Protein AF-A0A9D6JB91-F1 (afdb_monomer)

Nearest PDB structures (foldseek):
  3m5h-assembly1_B  TM=3.637E-01  e=1.291E+00  Influenza A virus (A/environment/New York/30732-1/2005(H7N2))
  4bsf-assembly1_B  TM=3.660E-01  e=2.788E+00  Influenza A virus
  6nsa-assembly1_B  TM=3.229E-01  e=3.207E+00  Influenza A virus (A/Victoria/361/2011(H3N2))

pLDDT: mean 83.04, std 14.88, range [44.59, 95.44]

Solvent-accessible surface area (backbone atoms only — not comparable to full-atom values): 3376 Å² total; per-residue (Å²): 140,77,83,76,71,72,81,77,58,63,73,43,77,46,81,49,101,91,46,78,46,81,33,43,51,66,61,53,35,43,75,74,73,47,82,85,82,92,63,84,90,44,73,81,78,64,67,128

Secondary structure (DSSP, 8-state):
--------PPEEEEEETTEEEEEEHHHHHHHTT-----S---HHHH--

Foldseek 3Di:
DDPPPPPQADKDWDQDPVGIDIDHPQVVVVVVVDDDDPDDDDCVNPPD

Sequence (48 aa):
MGERGQVLGPMVVEQSPRGERAYDIYSRLLKDRIVFIGTPIDDVVSNL

Mean predicted aligned error: 8.26 Å

Structure (mmCIF, N/CA/C/O backbone):
data_AF-A0A9D6JB91-F1
#
_entry.id   AF-A0A9D6JB91-F1
#
loop_
_atom_site.group_PDB
_atom_site.id
_atom_site.type_symbol
_atom_site.label_atom_id
_atom_site.label_alt_id
_atom_site.label_comp_id
_atom_site.label_asym_id
_atom_site.label_entity_id
_atom_site.label_seq_id
_atom_site.pdbx_PDB_ins_code
_atom_site.Cartn_x
_atom_site.Cartn_y
_atom_site.Cartn_z
_atom_site.occupancy
_atom_site.B_iso_or_equiv
_atom_site.auth_seq_id
_atom_site.auth_comp_id
_atom_site.auth_asym_id
_atom_site.auth_atom_id
_atom_site.pdbx_PDB_model_num
ATOM 1 N N . MET A 1 1 ? 30.216 -1.513 7.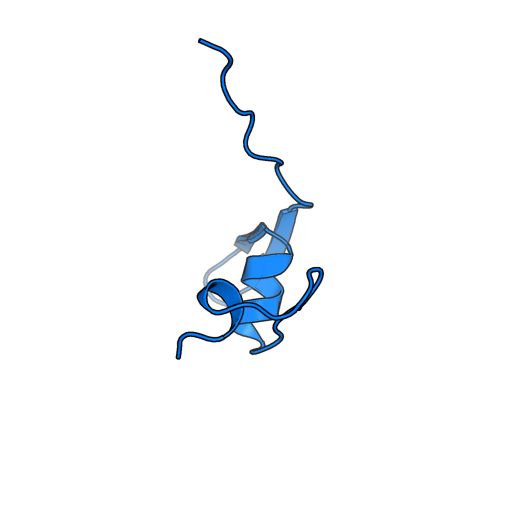234 1.00 49.62 1 MET A N 1
ATOM 2 C CA . MET A 1 1 ? 28.956 -1.822 7.944 1.00 49.62 1 MET A CA 1
ATOM 3 C C . MET A 1 1 ? 28.133 -0.548 7.981 1.00 49.62 1 MET A C 1
ATOM 5 O O . MET A 1 1 ? 28.297 0.241 8.894 1.00 49.62 1 MET A O 1
ATOM 9 N N . GLY A 1 2 ? 27.372 -0.275 6.921 1.00 44.59 2 GLY A N 1
ATOM 10 C CA . GLY A 1 2 ? 26.433 0.845 6.894 1.00 44.59 2 GLY A CA 1
ATOM 11 C C . GLY A 1 2 ? 25.053 0.274 7.152 1.00 44.59 2 GLY A C 1
ATOM 12 O O . GLY A 1 2 ? 24.588 -0.551 6.364 1.00 44.59 2 GLY A O 1
ATOM 13 N N . GLU A 1 3 ? 24.454 0.637 8.279 1.00 53.62 3 GLU A N 1
ATOM 14 C CA . GLU A 1 3 ? 23.058 0.347 8.575 1.00 53.62 3 GLU A CA 1
ATOM 15 C C . GLU A 1 3 ? 22.223 0.878 7.409 1.00 53.62 3 GLU A C 1
ATOM 17 O O . GLU A 1 3 ? 22.155 2.084 7.166 1.00 53.62 3 GLU A O 1
ATOM 22 N N . ARG A 1 4 ? 21.638 -0.033 6.623 1.00 51.44 4 ARG A N 1
ATOM 23 C CA . ARG A 1 4 ? 20.589 0.325 5.673 1.00 51.44 4 ARG A CA 1
ATOM 24 C C . ARG A 1 4 ? 19.427 0.785 6.531 1.00 51.44 4 ARG A C 1
ATOM 26 O O . ARG A 1 4 ? 18.649 -0.050 6.984 1.00 51.44 4 ARG A O 1
ATOM 33 N N . GLY A 1 5 ? 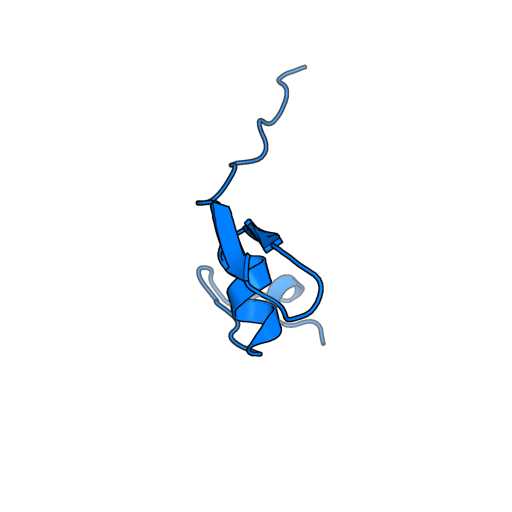19.361 2.087 6.801 1.00 49.00 5 GLY A N 1
ATOM 34 C CA . GLY A 1 5 ? 18.161 2.701 7.334 1.00 49.00 5 GLY A CA 1
ATOM 35 C C . GLY A 1 5 ? 17.023 2.210 6.459 1.00 49.00 5 GLY A C 1
ATOM 36 O O . GLY A 1 5 ? 17.003 2.496 5.260 1.00 49.00 5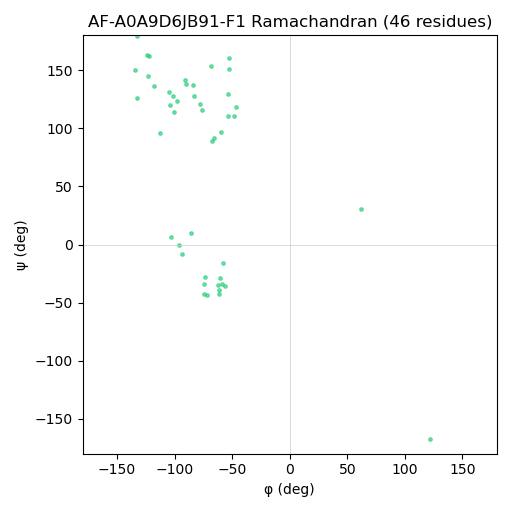 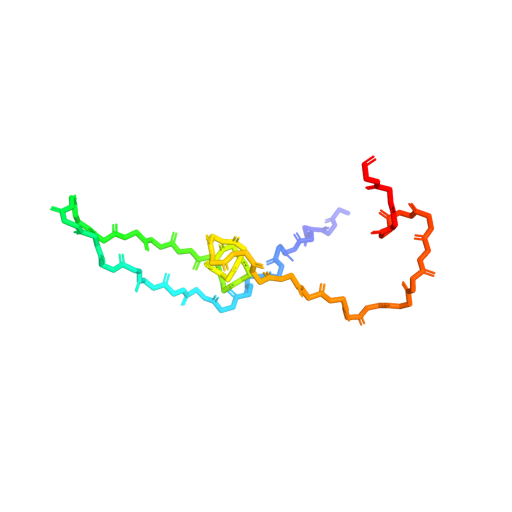GLY A O 1
ATOM 37 N N . GLN A 1 6 ? 16.154 1.370 7.026 1.00 57.59 6 GLN A N 1
ATOM 38 C CA . GLN A 1 6 ? 14.871 1.076 6.414 1.00 57.59 6 GLN A CA 1
ATOM 39 C C . GLN A 1 6 ? 14.314 2.431 6.015 1.00 57.59 6 GLN A C 1
ATOM 41 O O . GLN A 1 6 ? 14.178 3.310 6.867 1.00 57.59 6 GLN A O 1
ATOM 46 N N . VAL A 1 7 ? 14.094 2.633 4.718 1.00 53.25 7 VAL A N 1
ATOM 47 C CA . VAL A 1 7 ? 13.369 3.802 4.246 1.00 53.25 7 VAL A CA 1
ATOM 48 C C . VAL A 1 7 ? 12.001 3.682 4.905 1.00 53.25 7 VAL A C 1
ATOM 50 O O . VAL A 1 7 ? 11.166 2.893 4.470 1.00 53.25 7 VAL A O 1
ATOM 53 N N . LEU A 1 8 ? 11.823 4.373 6.031 1.00 64.00 8 LEU A N 1
ATOM 54 C CA . LEU A 1 8 ? 10.558 4.493 6.731 1.00 64.00 8 LEU A CA 1
ATOM 55 C C . LEU A 1 8 ? 9.678 5.310 5.793 1.00 64.00 8 LEU A C 1
ATOM 57 O O . LEU A 1 8 ? 9.708 6.539 5.796 1.00 64.00 8 LEU A O 1
ATOM 61 N N . GLY A 1 9 ? 8.968 4.609 4.908 1.00 72.56 9 GLY A N 1
ATOM 62 C CA . GLY A 1 9 ? 7.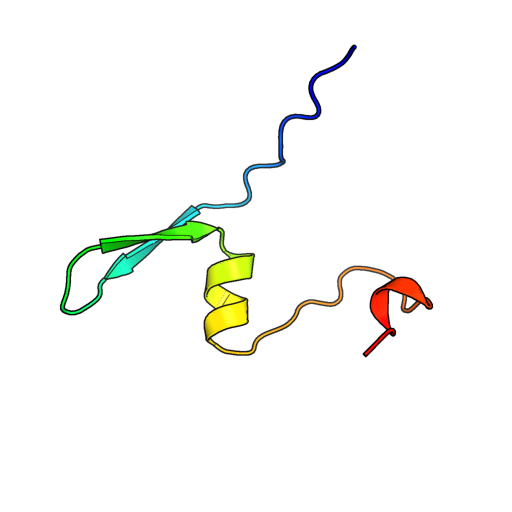891 5.198 4.131 1.00 72.56 9 GLY A CA 1
ATOM 63 C C . GLY A 1 9 ? 6.893 5.890 5.068 1.00 72.56 9 GLY A C 1
ATOM 64 O O .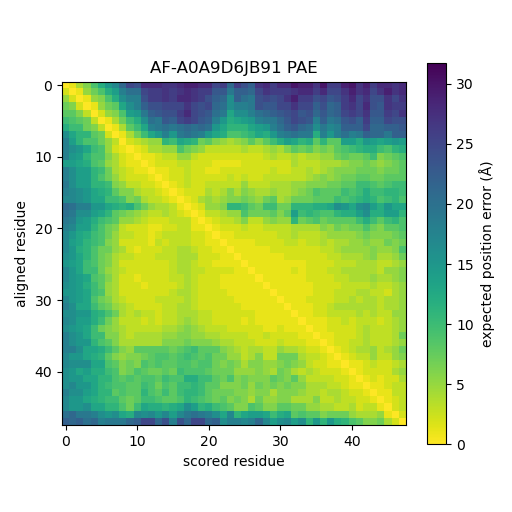 GLY A 1 9 ? 6.879 5.613 6.272 1.00 72.56 9 GLY A O 1
ATOM 65 N N . PRO A 1 10 ? 6.063 6.807 4.549 1.00 85.50 10 PRO A N 1
ATOM 66 C CA . PRO A 1 10 ? 5.121 7.540 5.381 1.00 85.50 10 PRO A CA 1
ATOM 67 C C . PRO A 1 10 ? 4.253 6.570 6.190 1.00 85.50 10 PRO A C 1
ATOM 69 O O . PRO A 1 10 ? 3.698 5.606 5.656 1.00 85.50 10 PRO A O 1
ATOM 72 N N . MET A 1 11 ? 4.181 6.829 7.494 1.00 91.12 11 MET A N 1
ATOM 73 C CA . MET A 1 11 ? 3.381 6.059 8.434 1.00 91.12 11 MET A CA 1
ATOM 74 C C . MET A 1 11 ? 1.981 6.662 8.527 1.00 91.12 11 MET A C 1
ATOM 76 O O . MET A 1 11 ? 1.816 7.879 8.584 1.00 91.12 11 MET A O 1
ATOM 80 N N . VAL A 1 12 ? 0.975 5.798 8.562 1.00 91.44 12 VAL A N 1
ATOM 81 C CA . VAL A 1 12 ? -0.434 6.157 8.708 1.00 91.44 12 VAL A CA 1
ATOM 82 C C . VAL A 1 12 ? -1.023 5.453 9.922 1.00 91.44 12 VAL A C 1
ATOM 84 O O . VAL A 1 12 ? -0.667 4.315 10.229 1.00 91.44 12 VAL A O 1
ATOM 87 N N . VAL A 1 13 ? -1.936 6.131 10.612 1.00 93.44 13 VAL A N 1
ATOM 88 C CA . VAL A 1 13 ? -2.675 5.574 11.749 1.00 93.44 13 VAL A CA 1
ATOM 89 C C . VAL A 1 13 ? -4.089 5.243 11.283 1.00 93.44 13 VAL A C 1
ATOM 91 O O . VAL A 1 13 ? -4.813 6.114 10.808 1.00 93.44 13 VAL A O 1
ATOM 94 N N . GLU A 1 14 ? -4.477 3.974 11.389 1.00 92.12 14 GLU A N 1
ATOM 95 C CA . GLU A 1 14 ? -5.826 3.499 11.089 1.00 92.12 14 GLU A CA 1
ATOM 96 C C . GLU A 1 14 ? -6.599 3.286 12.394 1.00 92.12 14 GLU A C 1
ATOM 98 O O . GLU A 1 14 ? -6.143 2.574 13.293 1.00 92.12 14 GLU A O 1
ATOM 103 N N . GLN A 1 15 ? -7.790 3.873 12.490 1.00 92.12 15 GLN A N 1
ATOM 104 C CA . GLN A 1 15 ? -8.700 3.628 13.604 1.00 92.12 15 GLN A CA 1
ATOM 105 C C . GLN A 1 15 ? -9.509 2.354 13.353 1.00 92.12 15 GLN A C 1
ATOM 107 O O . GLN A 1 15 ? -10.146 2.195 12.314 1.00 92.12 15 GLN A O 1
ATOM 112 N N . SER A 1 16 ? -9.508 1.445 14.324 1.00 86.62 16 SER A N 1
ATOM 113 C CA . SER A 1 16 ? -10.323 0.232 14.328 1.00 86.62 16 SER A CA 1
ATOM 114 C C . SER A 1 16 ? -11.212 0.189 15.577 1.00 86.62 16 SER A C 1
ATOM 116 O O . SER A 1 16 ? -10.895 0.836 16.577 1.00 86.62 16 SER A O 1
ATOM 118 N N . PRO A 1 17 ? -12.275 -0.636 15.603 1.00 89.12 17 PRO A N 1
ATOM 119 C CA . PRO A 1 17 ? -13.118 -0.794 16.794 1.00 89.12 17 PRO A CA 1
ATOM 120 C C . PRO A 1 17 ? -12.369 -1.267 18.052 1.00 89.12 17 PRO A C 1
ATOM 122 O O . PRO A 1 17 ? -12.907 -1.189 19.151 1.00 89.12 17 PRO A O 1
ATOM 125 N N . ARG A 1 18 ? -11.144 -1.791 17.902 1.00 88.75 18 ARG A N 1
ATOM 126 C CA . ARG A 1 18 ? -10.283 -2.260 19.000 1.00 88.75 18 ARG A CA 1
ATOM 127 C C . ARG A 1 18 ? -9.147 -1.282 19.338 1.00 88.75 18 ARG A C 1
ATOM 129 O O . ARG A 1 18 ? -8.290 -1.633 20.141 1.00 88.75 18 ARG A O 1
ATOM 136 N N . GLY A 1 19 ? -9.132 -0.092 18.731 1.00 90.81 19 GLY A N 1
ATOM 137 C CA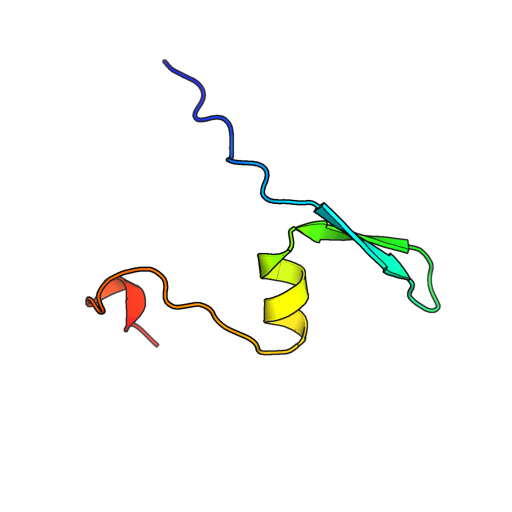 . GLY A 1 19 ? -8.111 0.940 18.929 1.00 90.81 19 GLY A CA 1
ATOM 138 C C . GLY A 1 19 ? -7.394 1.350 17.642 1.00 90.81 19 GLY A C 1
ATOM 139 O O . GLY A 1 19 ? -7.823 1.016 16.535 1.00 90.81 19 GLY A O 1
ATOM 140 N N . GLU A 1 20 ? -6.290 2.075 17.797 1.00 92.56 20 GLU A N 1
ATOM 141 C CA . GLU A 1 20 ? -5.473 2.593 16.697 1.00 92.56 20 GLU A CA 1
ATOM 142 C C . GLU A 1 20 ? -4.367 1.613 16.301 1.00 92.56 20 GLU A C 1
ATOM 144 O O . GLU A 1 20 ? -3.753 0.963 17.150 1.00 92.56 20 GLU A O 1
ATOM 149 N N . ARG A 1 21 ? -4.093 1.511 14.999 1.00 89.94 21 ARG A N 1
ATOM 150 C CA . ARG A 1 21 ? -2.995 0.699 14.476 1.00 89.94 21 ARG A CA 1
ATOM 151 C C . ARG A 1 21 ? -2.183 1.488 13.461 1.00 89.94 21 ARG A C 1
ATOM 153 O O . ARG A 1 21 ? -2.730 2.021 12.500 1.00 89.94 21 ARG A O 1
ATOM 160 N N . ALA A 1 22 ? -0.875 1.549 13.687 1.00 90.69 22 ALA A N 1
ATOM 161 C CA . ALA A 1 22 ? 0.064 2.181 12.774 1.00 90.69 22 ALA A CA 1
ATOM 162 C C . ALA A 1 22 ? 0.485 1.205 11.667 1.00 90.69 22 ALA A C 1
ATOM 164 O O . ALA A 1 22 ? 0.771 0.035 11.933 1.00 90.69 22 ALA A O 1
ATOM 165 N N . TYR A 1 23 ? 0.538 1.706 10.438 1.00 91.19 23 TYR A N 1
ATOM 166 C CA . TYR A 1 23 ? 0.988 0.992 9.248 1.00 91.19 23 TYR A CA 1
ATOM 167 C C . TYR A 1 23 ? 1.939 1.887 8.457 1.00 91.19 23 TYR A C 1
ATOM 169 O O . TYR A 1 23 ? 1.771 3.106 8.451 1.00 91.19 23 TYR A O 1
ATOM 177 N N . ASP A 1 24 ? 2.900 1.312 7.738 1.00 90.75 24 ASP A N 1
ATOM 178 C CA . ASP A 1 24 ? 3.447 2.020 6.582 1.00 90.75 24 ASP A CA 1
ATOM 179 C C . ASP A 1 24 ? 2.374 2.101 5.479 1.00 90.75 24 ASP A C 1
ATOM 181 O O . ASP A 1 24 ? 1.459 1.268 5.405 1.00 90.75 24 ASP A O 1
ATOM 185 N N . ILE A 1 25 ? 2.464 3.121 4.626 1.00 91.06 25 ILE A N 1
ATOM 186 C CA . ILE A 1 25 ? 1.458 3.372 3.589 1.00 91.06 25 ILE A CA 1
ATOM 187 C C . ILE A 1 25 ? 1.240 2.173 2.651 1.00 91.06 25 ILE A C 1
ATOM 189 O O . ILE A 1 25 ? 0.102 1.909 2.259 1.00 91.06 25 ILE A O 1
ATOM 193 N N . TYR A 1 26 ? 2.291 1.415 2.320 1.00 91.44 26 TYR A N 1
ATOM 194 C CA . TYR A 1 26 ? 2.190 0.291 1.390 1.00 91.44 26 TYR A CA 1
ATOM 195 C C . TYR A 1 26 ? 1.444 -0.875 2.032 1.00 91.44 26 TYR A C 1
ATOM 197 O O . TYR A 1 26 ? 0.532 -1.426 1.419 1.00 91.44 26 TYR A O 1
ATOM 205 N N . SER A 1 27 ? 1.739 -1.189 3.293 1.00 91.12 27 SER A N 1
ATOM 206 C CA . SER A 1 27 ? 0.994 -2.198 4.053 1.00 91.12 27 SER A CA 1
ATOM 207 C C . SER A 1 27 ? -0.480 -1.830 4.225 1.00 91.12 27 SER A C 1
ATOM 209 O O . SER A 1 27 ? -1.351 -2.698 4.112 1.00 91.12 27 SER A O 1
ATOM 211 N N . ARG A 1 28 ? -0.792 -0.545 4.465 1.00 92.88 28 ARG A N 1
ATOM 212 C CA . ARG A 1 28 ? -2.187 -0.084 4.561 1.00 92.88 28 ARG A CA 1
ATOM 213 C C . ARG A 1 28 ? -2.936 -0.315 3.251 1.00 92.88 28 ARG A C 1
ATOM 215 O O . ARG A 1 28 ? -4.077 -0.763 3.297 1.00 92.88 28 ARG A O 1
ATOM 222 N N . LEU A 1 29 ? -2.317 -0.034 2.109 1.00 93.44 29 LEU A N 1
ATOM 223 C CA . LEU A 1 29 ? -2.939 -0.203 0.793 1.00 93.44 29 LEU A CA 1
ATOM 224 C C . LEU A 1 29 ? -3.027 -1.679 0.380 1.00 93.44 29 LEU A C 1
ATOM 226 O O . LEU A 1 29 ? -4.038 -2.098 -0.183 1.00 93.44 29 LEU A O 1
ATOM 230 N N . LEU A 1 30 ? -2.050 -2.502 0.768 1.00 93.62 30 LEU A N 1
ATOM 231 C CA . LEU A 1 30 ? -2.096 -3.949 0.558 1.00 93.62 30 LEU A CA 1
ATOM 232 C C . LEU A 1 30 ? -3.272 -4.604 1.298 1.00 93.62 30 LEU A C 1
ATOM 234 O O . LEU A 1 30 ? -3.895 -5.526 0.772 1.00 93.62 30 LEU A O 1
ATOM 238 N N . LYS A 1 31 ? -3.636 -4.101 2.487 1.00 92.25 31 LYS A N 1
ATOM 239 C CA . LYS A 1 31 ? -4.849 -4.528 3.211 1.00 92.25 31 LYS A CA 1
ATOM 240 C C . LYS A 1 31 ? -6.129 -4.301 2.393 1.00 92.25 31 LYS A C 1
ATOM 242 O O . LYS A 1 31 ? -7.028 -5.138 2.448 1.00 92.25 31 LYS A O 1
ATOM 247 N N . ASP A 1 32 ? -6.173 -3.237 1.588 1.00 95.25 32 ASP A N 1
ATOM 248 C CA . ASP A 1 32 ? -7.267 -2.939 0.647 1.00 95.25 32 ASP A CA 1
ATOM 249 C C . ASP A 1 32 ? -7.087 -3.645 -0.710 1.00 95.25 32 ASP A C 1
ATOM 251 O O . ASP A 1 32 ? -7.836 -3.391 -1.652 1.00 95.25 32 ASP A O 1
ATOM 255 N N . ARG A 1 33 ? -6.120 -4.569 -0.80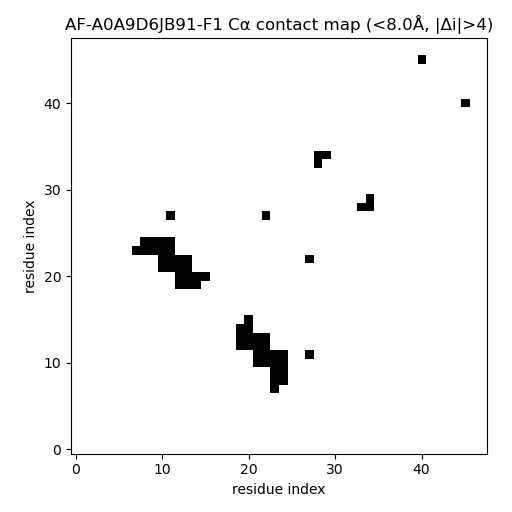6 1.00 95.44 33 ARG A N 1
ATOM 256 C CA . ARG A 1 33 ? -5.757 -5.320 -2.019 1.00 95.44 33 ARG A CA 1
ATOM 257 C C . ARG A 1 33 ? -5.255 -4.433 -3.161 1.00 95.44 33 ARG A C 1
ATOM 259 O O . ARG A 1 33 ? -5.419 -4.774 -4.329 1.00 95.44 33 ARG A O 1
ATOM 266 N N . ILE A 1 34 ? -4.622 -3.312 -2.826 1.00 93.81 34 ILE A N 1
ATOM 267 C CA . ILE A 1 34 ? -3.974 -2.414 -3.784 1.00 93.81 34 ILE A CA 1
ATOM 268 C C . ILE A 1 34 ? -2.477 -2.737 -3.809 1.00 93.81 34 ILE A C 1
ATOM 270 O O . ILE A 1 34 ? -1.807 -2.681 -2.779 1.00 93.81 34 ILE A O 1
ATOM 274 N N . VAL A 1 35 ? -1.952 -3.062 -4.993 1.00 91.12 35 VAL A N 1
ATOM 275 C CA . VAL A 1 35 ? -0.538 -3.398 -5.221 1.00 91.12 35 VAL A CA 1
ATOM 276 C C . VAL A 1 35 ? 0.078 -2.379 -6.176 1.00 91.12 35 VAL A C 1
ATOM 278 O O . VAL A 1 35 ? -0.531 -2.021 -7.183 1.00 91.12 35 VAL A O 1
ATOM 281 N N . PHE A 1 36 ? 1.291 -1.919 -5.865 1.00 89.94 36 PHE A N 1
ATOM 282 C CA . PHE A 1 36 ? 2.050 -0.990 -6.701 1.00 89.94 36 PHE A CA 1
ATOM 283 C C . PHE A 1 36 ? 3.168 -1.729 -7.430 1.00 89.94 36 PHE A C 1
ATOM 285 O O . PHE A 1 36 ? 3.953 -2.435 -6.802 1.00 89.94 36 PHE A O 1
ATOM 292 N N . ILE A 1 37 ? 3.277 -1.507 -8.738 1.00 91.25 37 ILE A N 1
ATO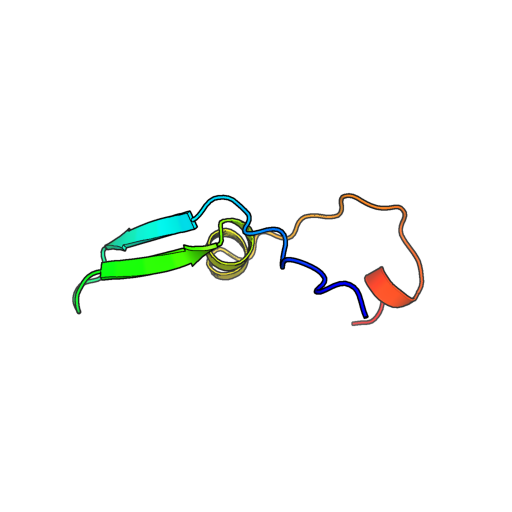M 293 C CA . ILE A 1 37 ? 4.413 -1.951 -9.549 1.00 91.25 37 ILE A CA 1
ATOM 294 C C . ILE A 1 37 ? 5.150 -0.687 -9.995 1.00 91.25 37 ILE A C 1
ATOM 296 O O . ILE A 1 37 ? 4.737 -0.010 -10.932 1.00 91.25 37 ILE A O 1
ATOM 300 N N . GLY A 1 38 ? 6.191 -0.319 -9.246 1.00 87.94 38 GLY A N 1
ATOM 301 C CA . GLY A 1 38 ? 7.016 0.869 -9.510 1.00 87.94 38 GLY A CA 1
ATOM 302 C C . GLY A 1 38 ? 8.294 0.579 -10.302 1.00 87.94 38 GLY A C 1
ATOM 303 O O . GLY A 1 38 ? 9.072 1.491 -10.569 1.00 87.94 38 GLY A O 1
ATOM 304 N N . THR A 1 39 ? 8.529 -0.685 -10.647 1.00 89.25 39 THR A N 1
ATOM 305 C CA . THR A 1 39 ? 9.718 -1.173 -11.353 1.00 89.25 39 THR A CA 1
ATOM 306 C C . THR A 1 39 ? 9.307 -1.920 -12.621 1.00 89.25 39 THR A C 1
ATOM 308 O O . THR A 1 39 ? 8.145 -2.314 -12.747 1.00 89.25 39 THR A O 1
ATOM 311 N N . PRO A 1 40 ? 10.235 -2.141 -13.568 1.00 92.06 40 PRO A N 1
ATOM 312 C CA . PRO A 1 40 ? 10.008 -3.073 -14.663 1.00 92.06 40 PRO A CA 1
ATOM 313 C C . PRO A 1 40 ? 9.584 -4.451 -14.151 1.00 92.06 40 PRO A C 1
ATOM 315 O O . PRO A 1 40 ? 9.945 -4.857 -13.045 1.00 92.06 40 PRO A O 1
ATOM 318 N N . ILE A 1 41 ? 8.814 -5.154 -14.974 1.00 90.31 41 ILE A N 1
ATOM 319 C CA . ILE A 1 41 ? 8.362 -6.510 -14.686 1.00 90.31 41 ILE A CA 1
ATOM 320 C C . ILE A 1 41 ? 9.526 -7.466 -14.968 1.00 90.31 41 ILE A C 1
ATOM 322 O O . ILE A 1 41 ? 10.026 -7.511 -16.092 1.00 90.31 41 ILE A O 1
ATOM 326 N N . ASP A 1 42 ? 9.940 -8.217 -13.952 1.00 91.00 42 ASP A N 1
ATOM 327 C CA . ASP A 1 42 ? 10.923 -9.297 -14.038 1.00 91.00 42 ASP A CA 1
ATOM 328 C C . ASP A 1 42 ? 10.413 -10.551 -13.308 1.00 91.00 42 ASP A C 1
ATOM 330 O O . ASP A 1 42 ? 9.309 -10.553 -12.751 1.00 91.00 42 ASP A O 1
ATOM 334 N N . ASP A 1 43 ? 11.204 -11.625 -13.311 1.00 88.75 43 ASP A N 1
ATOM 335 C CA . ASP A 1 43 ? 10.836 -12.896 -12.673 1.00 88.75 43 ASP A CA 1
ATOM 336 C C . ASP A 1 43 ? 10.593 -12.750 -11.162 1.00 88.75 43 ASP A C 1
ATOM 338 O O . ASP A 1 43 ? 9.786 -13.480 -10.595 1.00 88.75 43 ASP A O 1
ATOM 342 N N . VAL A 1 44 ? 11.249 -11.792 -10.498 1.00 86.12 44 VAL A N 1
ATOM 343 C CA . VAL A 1 44 ? 11.092 -11.559 -9.055 1.00 86.12 44 VAL A CA 1
ATOM 344 C C . VAL A 1 44 ? 9.753 -10.889 -8.759 1.00 86.12 44 VAL A C 1
ATOM 346 O O . VAL A 1 44 ? 9.069 -11.275 -7.814 1.00 86.12 44 VAL A O 1
ATOM 349 N N . VAL A 1 45 ? 9.362 -9.906 -9.570 1.00 86.50 45 VAL A N 1
ATOM 350 C CA . VAL A 1 45 ? 8.075 -9.203 -9.453 1.00 86.50 45 VAL A CA 1
ATOM 351 C C . VAL A 1 45 ? 6.905 -10.077 -9.925 1.00 86.50 45 VAL A C 1
ATOM 353 O O . VAL A 1 45 ? 5.783 -9.908 -9.452 1.00 86.50 45 VAL A O 1
ATOM 356 N N . SER A 1 46 ? 7.160 -11.013 -10.843 1.00 84.62 46 SER A N 1
ATOM 357 C CA . SER A 1 46 ? 6.126 -11.821 -11.509 1.00 84.62 46 SER A CA 1
ATOM 358 C C . SER A 1 46 ? 5.837 -13.171 -10.849 1.00 84.62 46 SER A C 1
ATOM 360 O O . SER A 1 46 ? 4.905 -13.850 -11.279 1.00 84.62 46 SER A O 1
ATOM 362 N N . ASN A 1 47 ? 6.621 -13.597 -9.856 1.00 75.06 47 ASN A N 1
ATOM 363 C CA . ASN A 1 47 ? 6.462 -14.925 -9.266 1.00 75.06 47 ASN A CA 1
ATOM 364 C C . ASN A 1 47 ? 5.248 -14.973 -8.320 1.00 75.06 47 ASN A C 1
ATOM 366 O O . ASN A 1 47 ? 5.230 -14.280 -7.299 1.00 75.06 47 ASN A O 1
ATOM 370 N N . LEU A 1 48 ? 4.250 -15.788 -8.679 1.00 59.88 48 LEU A N 1
ATOM 371 C CA . LEU A 1 48 ? 2.953 -15.929 -8.005 1.00 59.88 48 LEU A CA 1
ATOM 372 C C . LEU A 1 48 ? 2.822 -17.287 -7.309 1.00 59.88 48 LEU A C 1
ATOM 374 O O . LEU A 1 48 ? 3.199 -18.302 -7.935 1.00 59.88 48 LEU A O 1
#

Radius of gyration: 14.62 Å; Cα contacts (8 Å, |Δi|>4): 30; chains: 1; bounding box: 42×24×34 Å